Protein AF-A0A3M1JNT9-F1 (afdb_monomer)

Sequence (82 aa):
MIEALLFAAPRPLSVDELAERVPEEVDVPAVLAALAAEYEGRGINLVQSGGKWLFRTASDLAFLLRKELEEPRKLSRAAVET

Foldseek 3Di:
DLVVVQVPDPDFAALVNSCVVDPVPDPSVVVLVVQQVVCPPPQWGWDDDPRTIHIDGDPVCVVVVPPPPPPPPPPPPPPDDD

Mean predicted aligned error: 8.73 Å

pLDDT: mean 86.58, std 15.72, range [44.03, 98.12]

Radius of gyration: 18.89 Å; Cα contacts (8 Å, |Δi|>4): 70; chains: 1; bounding box: 31×51×47 Å

Secondary structure (DSSP, 8-state):
-HHHHHHH-SS-EEHHHHHTTS-TT--HHHHHHHHHHHTTTSSEEEEEETTEEEEEE-GGGHHHHGGG--------S-SS--

Structure (mmCIF, N/CA/C/O backbone):
data_AF-A0A3M1JNT9-F1
#
_entry.id   AF-A0A3M1JNT9-F1
#
loop_
_atom_site.group_PDB
_atom_site.id
_atom_site.type_symbol
_atom_site.label_atom_id
_atom_site.label_alt_id
_atom_site.label_comp_id
_atom_site.label_asym_id
_atom_site.label_entity_id
_atom_site.label_seq_id
_atom_site.pdbx_PDB_ins_code
_atom_site.Cartn_x
_atom_site.Cartn_y
_atom_site.Cartn_z
_atom_site.occupancy
_atom_site.B_iso_or_equiv
_atom_site.auth_seq_id
_atom_site.auth_comp_id
_atom_site.auth_asym_id
_atom_site.auth_atom_id
_atom_site.pdbx_PDB_model_num
ATOM 1 N N . MET A 1 1 ? 11.095 -2.251 -2.174 1.00 85.88 1 MET A N 1
ATOM 2 C CA . MET A 1 1 ? 11.348 -0.862 -2.633 1.00 85.88 1 MET A CA 1
ATOM 3 C C . MET A 1 1 ? 10.070 -0.170 -3.095 1.00 85.88 1 MET A C 1
ATOM 5 O O . MET A 1 1 ? 9.721 0.830 -2.489 1.00 85.88 1 MET A O 1
ATOM 9 N N . ILE A 1 2 ? 9.345 -0.699 -4.092 1.00 95.44 2 ILE A N 1
ATOM 10 C CA . ILE A 1 2 ? 8.057 -0.124 -4.543 1.00 95.44 2 ILE A CA 1
ATOM 11 C C . ILE A 1 2 ? 7.033 -0.040 -3.402 1.00 95.44 2 ILE A C 1
ATOM 13 O O . ILE A 1 2 ? 6.411 0.999 -3.219 1.00 95.44 2 ILE A O 1
ATOM 17 N N . GLU A 1 3 ? 6.928 -1.083 -2.576 1.00 96.62 3 GLU A N 1
ATOM 18 C CA . GLU A 1 3 ? 6.107 -1.062 -1.357 1.00 96.62 3 GLU A CA 1
ATOM 19 C C . GLU A 1 3 ? 6.447 0.120 -0.437 1.00 96.62 3 GLU A C 1
ATOM 21 O O . GLU A 1 3 ? 5.552 0.839 -0.010 1.00 96.62 3 GLU A O 1
ATOM 26 N N . ALA A 1 4 ? 7.737 0.373 -0.186 1.00 96.44 4 ALA A N 1
ATOM 27 C CA . ALA A 1 4 ? 8.177 1.479 0.662 1.00 96.44 4 ALA A CA 1
ATOM 28 C C . ALA A 1 4 ? 7.821 2.848 0.056 1.00 96.44 4 ALA A C 1
ATOM 30 O O . ALA A 1 4 ? 7.405 3.749 0.783 1.00 96.44 4 ALA A O 1
ATOM 31 N N . LEU A 1 5 ? 7.929 2.996 -1.271 1.00 96.62 5 LEU A N 1
ATOM 32 C CA . LEU A 1 5 ? 7.485 4.203 -1.976 1.00 96.62 5 LEU A CA 1
ATOM 33 C C . LEU A 1 5 ? 5.976 4.418 -1.810 1.00 96.62 5 LEU A C 1
ATOM 35 O O . LEU A 1 5 ? 5.551 5.526 -1.498 1.00 96.62 5 LEU A O 1
ATOM 39 N N . LEU A 1 6 ? 5.174 3.364 -1.975 1.00 96.88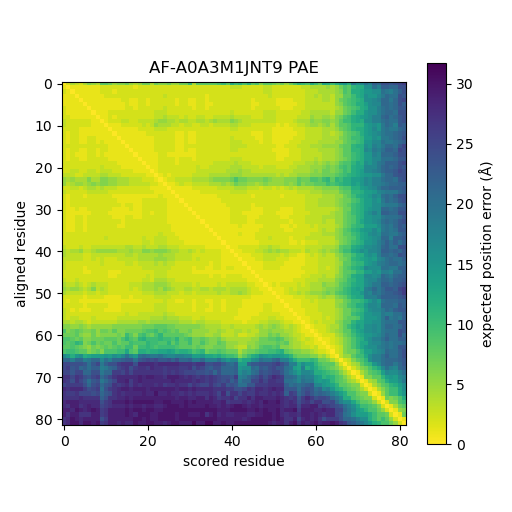 6 LEU A N 1
ATOM 40 C CA . LEU A 1 6 ? 3.719 3.413 -1.809 1.00 96.88 6 LEU A CA 1
ATOM 41 C C . LEU A 1 6 ? 3.302 3.668 -0.358 1.00 96.88 6 LEU A C 1
ATOM 43 O O . LEU A 1 6 ? 2.335 4.385 -0.123 1.00 96.88 6 LEU A O 1
ATOM 47 N N . PHE A 1 7 ? 4.029 3.105 0.606 1.00 96.44 7 PHE A N 1
ATOM 48 C CA . PHE A 1 7 ? 3.797 3.299 2.035 1.00 96.44 7 PHE A CA 1
ATOM 49 C C . PHE A 1 7 ? 4.093 4.738 2.474 1.00 96.44 7 PHE A C 1
ATOM 51 O O . PHE A 1 7 ? 3.328 5.322 3.235 1.00 96.44 7 PHE A O 1
ATOM 58 N N . ALA A 1 8 ? 5.183 5.327 1.977 1.00 95.62 8 ALA A N 1
ATOM 59 C CA . ALA A 1 8 ? 5.576 6.692 2.318 1.00 95.62 8 ALA A CA 1
ATOM 60 C C . ALA A 1 8 ? 4.790 7.770 1.546 1.00 95.62 8 ALA A C 1
ATOM 62 O O . ALA A 1 8 ? 4.821 8.944 1.921 1.00 95.62 8 ALA A O 1
ATOM 63 N N . ALA A 1 9 ? 4.114 7.410 0.451 1.00 95.00 9 ALA A N 1
ATOM 64 C CA . ALA A 1 9 ? 3.434 8.369 -0.405 1.00 95.00 9 ALA A CA 1
ATOM 65 C C . ALA A 1 9 ? 2.164 8.934 0.262 1.00 95.00 9 ALA A C 1
ATOM 67 O O . ALA A 1 9 ? 1.249 8.182 0.594 1.00 95.00 9 ALA A O 1
ATOM 68 N N . PRO A 1 10 ? 2.013 10.270 0.364 1.00 93.25 10 PRO A N 1
ATOM 69 C CA . PRO A 1 10 ? 0.800 10.879 0.918 1.00 93.25 10 PRO A CA 1
ATOM 70 C C . PRO A 1 10 ? -0.390 10.857 -0.057 1.00 93.25 10 PRO A C 1
ATOM 72 O O . PRO A 1 10 ? -1.475 11.341 0.261 1.00 93.25 10 PRO A O 1
ATOM 75 N N . ARG A 1 11 ? -0.188 10.361 -1.282 1.00 95.50 11 ARG A N 1
ATOM 76 C CA . ARG A 1 11 ? -1.163 10.375 -2.376 1.00 95.50 11 ARG A CA 1
ATOM 77 C C . ARG A 1 11 ? -0.930 9.183 -3.312 1.00 95.50 11 ARG A C 1
ATOM 79 O O . ARG A 1 11 ? 0.205 8.717 -3.391 1.00 95.50 11 ARG A O 1
ATOM 86 N N . PRO A 1 12 ? -1.961 8.721 -4.049 1.00 97.56 12 PRO A N 1
ATOM 87 C CA . PRO A 1 12 ? -1.801 7.636 -5.012 1.00 97.56 12 PRO A CA 1
ATOM 88 C C . PRO A 1 12 ? -0.700 7.930 -6.034 1.00 97.56 12 PRO A C 1
ATOM 90 O O . PRO A 1 12 ? -0.612 9.058 -6.538 1.00 97.56 12 PRO A O 1
ATOM 93 N N . LEU A 1 13 ? 0.088 6.907 -6.363 1.00 98.06 13 LEU A N 1
ATOM 94 C CA . LEU A 1 13 ? 1.168 6.973 -7.346 1.00 98.06 13 LEU A CA 1
ATOM 95 C C . LEU A 1 13 ? 0.790 6.213 -8.616 1.00 98.06 13 LEU A C 1
ATOM 97 O O . LEU A 1 13 ? 0.224 5.123 -8.561 1.00 98.06 13 LEU A O 1
ATOM 101 N N . SER A 1 14 ? 1.083 6.797 -9.770 1.00 98.00 14 SER A N 1
ATOM 102 C CA . SER A 1 14 ? 0.981 6.100 -11.054 1.00 98.00 14 SER A CA 1
ATOM 103 C C . SER A 1 14 ? 2.140 5.117 -11.263 1.00 98.00 14 SER A C 1
ATOM 105 O O . SER A 1 14 ? 3.160 5.182 -10.578 1.00 98.00 14 SER A O 1
ATOM 107 N N . VAL A 1 15 ? 1.978 4.200 -12.220 1.00 97.12 15 VAL A N 1
ATOM 108 C CA . VAL A 1 15 ? 3.049 3.273 -12.633 1.00 97.12 15 VAL A CA 1
ATOM 109 C C . VAL A 1 15 ? 4.270 4.045 -13.137 1.00 97.12 15 VAL A C 1
ATOM 111 O O . VAL A 1 15 ? 5.388 3.701 -12.778 1.00 97.12 15 VAL A O 1
ATOM 114 N N . ASP A 1 16 ? 4.040 5.115 -13.898 1.00 96.69 16 ASP A N 1
ATOM 115 C CA . ASP A 1 16 ? 5.081 5.998 -14.432 1.00 96.69 16 ASP A CA 1
ATOM 116 C C . ASP A 1 16 ? 5.876 6.683 -13.305 1.00 96.69 16 ASP A C 1
ATOM 118 O O . ASP A 1 16 ? 7.088 6.519 -13.208 1.00 96.69 16 ASP A O 1
ATOM 122 N N . GLU A 1 17 ? 5.174 7.290 -12.336 1.00 96.75 17 GLU A N 1
ATOM 123 C CA . GLU A 1 17 ? 5.790 7.874 -11.134 1.00 96.75 17 GLU A CA 1
ATOM 124 C C . GLU A 1 17 ? 6.637 6.855 -10.344 1.00 96.75 17 GLU A C 1
ATOM 126 O O . GLU A 1 17 ? 7.613 7.221 -9.684 1.00 96.75 17 GLU A O 1
ATOM 131 N N . LEU A 1 18 ? 6.241 5.582 -10.325 1.00 96.69 18 LEU A N 1
ATOM 132 C CA . LEU A 1 18 ? 7.009 4.529 -9.664 1.00 96.69 18 LEU A CA 1
ATOM 133 C C . LEU A 1 18 ? 8.231 4.125 -10.494 1.00 96.69 18 LEU A C 1
ATOM 135 O O . LEU A 1 18 ? 9.303 3.977 -9.913 1.00 96.69 18 LEU A O 1
ATOM 139 N N . ALA A 1 19 ? 8.081 3.994 -11.814 1.00 96.19 19 ALA A N 1
ATOM 140 C CA . ALA A 1 19 ? 9.153 3.652 -12.746 1.00 96.19 19 ALA A CA 1
ATOM 141 C C . ALA A 1 19 ? 10.305 4.668 -12.698 1.00 96.19 19 ALA A C 1
ATOM 143 O O . ALA A 1 19 ? 11.461 4.267 -12.644 1.00 96.19 19 ALA A O 1
ATOM 144 N N . GLU A 1 20 ? 10.007 5.966 -12.583 1.00 96.06 20 GLU A N 1
ATOM 145 C CA . GLU A 1 20 ? 11.021 7.027 -12.443 1.00 96.06 20 GLU A CA 1
ATOM 146 C C . GLU A 1 20 ? 11.887 6.911 -11.171 1.00 96.06 20 GLU A C 1
ATOM 148 O O . GLU A 1 20 ? 12.939 7.542 -11.065 1.00 96.06 20 GLU A O 1
ATOM 153 N N . ARG A 1 21 ? 11.434 6.157 -10.161 1.00 94.44 21 ARG A N 1
ATOM 154 C CA . ARG A 1 21 ? 12.066 6.067 -8.831 1.00 94.44 21 ARG A CA 1
ATOM 155 C C . ARG A 1 21 ? 12.735 4.721 -8.564 1.00 94.44 21 ARG A C 1
ATOM 157 O O . ARG A 1 21 ? 13.253 4.512 -7.466 1.00 94.44 21 ARG A O 1
ATOM 164 N N . VAL A 1 22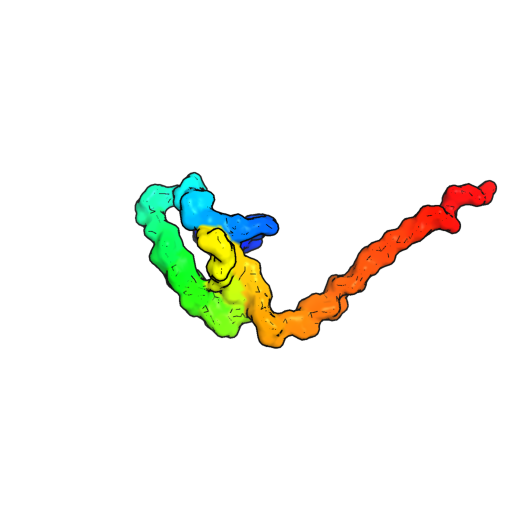 ? 12.695 3.806 -9.525 1.00 94.44 22 VAL A N 1
ATOM 165 C CA . VAL A 1 22 ? 13.274 2.463 -9.427 1.00 94.44 22 VAL A CA 1
ATOM 166 C C . VAL A 1 22 ? 14.263 2.230 -10.575 1.00 94.44 22 VAL A C 1
ATOM 168 O O . VAL A 1 22 ? 14.219 2.960 -11.560 1.00 94.44 22 VAL A O 1
ATOM 171 N N . PRO A 1 23 ? 15.175 1.245 -10.474 1.00 95.00 23 PRO A N 1
ATOM 172 C CA . PRO A 1 23 ? 16.011 0.851 -11.603 1.00 95.00 23 PRO A CA 1
ATOM 173 C C . PRO A 1 23 ? 15.170 0.456 -12.821 1.00 95.00 23 PRO A C 1
ATOM 175 O O . PRO A 1 23 ? 14.121 -0.171 -12.669 1.00 95.00 23 PRO A O 1
ATOM 178 N N . GLU A 1 24 ? 15.667 0.765 -14.019 1.00 91.06 24 GLU A N 1
ATOM 179 C CA . GLU A 1 24 ? 14.967 0.527 -15.294 1.00 91.06 24 GLU A CA 1
ATOM 180 C C . GLU A 1 24 ? 14.658 -0.957 -15.559 1.00 91.06 24 GLU A C 1
ATOM 182 O O . GLU A 1 24 ? 13.751 -1.288 -16.315 1.00 91.06 24 GLU A O 1
ATOM 187 N N . GLU A 1 25 ? 15.390 -1.866 -14.915 1.00 94.56 25 GLU A N 1
ATOM 188 C CA . GLU A 1 25 ? 15.224 -3.320 -15.034 1.00 94.56 25 GLU A CA 1
ATOM 189 C C . GLU A 1 25 ? 13.972 -3.843 -14.307 1.00 94.56 25 GLU A C 1
ATOM 191 O O . GLU A 1 25 ? 13.591 -5.005 -14.466 1.00 94.56 25 GLU A O 1
ATOM 196 N N . VAL A 1 26 ? 13.352 -3.017 -13.458 1.00 95.38 26 VAL A N 1
ATOM 197 C CA . VAL A 1 26 ? 12.213 -3.418 -12.634 1.00 95.38 26 VAL A CA 1
ATOM 198 C C . VAL A 1 26 ? 10.920 -3.344 -13.442 1.00 95.38 26 VAL A C 1
ATOM 200 O O . VAL A 1 26 ? 10.449 -2.267 -13.801 1.00 95.38 26 VAL A O 1
ATOM 203 N N . ASP A 1 27 ? 10.271 -4.493 -13.622 1.00 96.69 27 ASP A N 1
ATOM 204 C CA . ASP A 1 27 ? 8.899 -4.565 -14.130 1.00 96.69 27 ASP A CA 1
ATOM 205 C C . ASP A 1 27 ? 7.911 -4.096 -13.045 1.00 96.69 27 ASP A C 1
ATOM 207 O O . ASP A 1 27 ? 7.426 -4.867 -12.210 1.00 96.69 27 ASP A O 1
ATOM 211 N N . VAL A 1 28 ? 7.649 -2.786 -13.022 1.00 96.69 28 VAL A N 1
ATOM 212 C CA . VAL A 1 28 ? 6.751 -2.148 -12.051 1.00 96.69 28 VAL A CA 1
ATOM 213 C C . VAL A 1 28 ? 5.343 -2.765 -12.076 1.00 96.69 28 VAL A C 1
ATOM 215 O O . VAL A 1 28 ? 4.848 -3.096 -10.994 1.00 96.69 28 VAL A O 1
ATOM 218 N N . PRO A 1 29 ? 4.679 -2.963 -13.238 1.00 96.75 29 PRO A N 1
ATOM 219 C CA . PRO A 1 29 ? 3.401 -3.673 -13.297 1.00 96.75 29 PRO A CA 1
ATOM 220 C C . PRO A 1 29 ? 3.422 -5.060 -12.645 1.00 96.75 29 PRO A C 1
ATOM 222 O O . PRO A 1 29 ? 2.524 -5.366 -11.8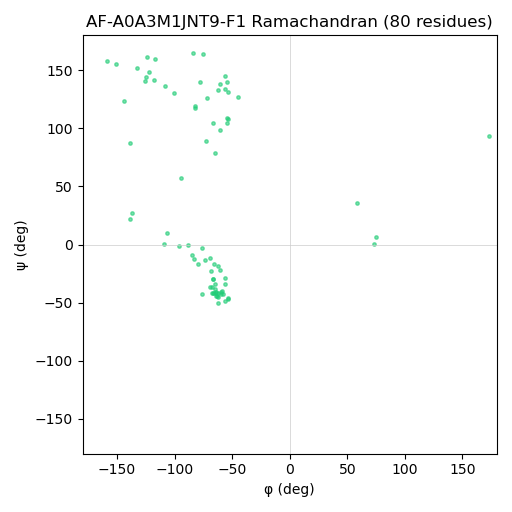56 1.00 96.75 29 PRO A O 1
ATOM 225 N N . ALA A 1 30 ? 4.440 -5.880 -12.925 1.00 97.56 30 ALA A N 1
ATOM 226 C CA . ALA A 1 30 ? 4.545 -7.217 -12.343 1.00 97.56 30 ALA A CA 1
ATOM 227 C C . ALA A 1 30 ? 4.719 -7.165 -10.819 1.00 97.56 30 ALA A C 1
ATOM 229 O O . ALA A 1 30 ? 4.065 -7.915 -10.092 1.00 97.56 30 ALA A O 1
ATOM 230 N N . VAL A 1 31 ? 5.542 -6.239 -10.316 1.00 97.50 31 VAL A N 1
ATOM 231 C CA . VAL A 1 31 ? 5.734 -6.055 -8.871 1.00 97.50 31 VAL A CA 1
ATOM 232 C C . VAL A 1 31 ? 4.451 -5.570 -8.195 1.00 97.50 31 VAL A C 1
ATOM 234 O O . VAL A 1 31 ? 4.106 -6.065 -7.126 1.00 97.50 31 VAL A O 1
ATOM 237 N N . LEU A 1 32 ? 3.714 -4.641 -8.807 1.00 97.75 32 LEU A N 1
ATOM 238 C CA . LEU A 1 32 ? 2.431 -4.169 -8.276 1.00 97.75 32 LEU A CA 1
ATOM 239 C C . LEU A 1 32 ? 1.398 -5.295 -8.195 1.00 97.75 32 LEU A C 1
ATOM 241 O O . LEU A 1 32 ? 0.697 -5.395 -7.190 1.00 97.75 32 LEU A O 1
ATOM 245 N N . ALA A 1 33 ? 1.327 -6.159 -9.210 1.00 97.31 33 ALA A N 1
ATOM 246 C CA . ALA A 1 33 ? 0.440 -7.319 -9.200 1.00 97.31 33 ALA A CA 1
ATOM 247 C C . ALA A 1 33 ? 0.817 -8.320 -8.095 1.00 97.31 33 ALA A C 1
ATOM 249 O O . ALA A 1 33 ? -0.056 -8.787 -7.362 1.00 97.31 33 ALA A O 1
ATOM 250 N N . ALA A 1 34 ? 2.113 -8.605 -7.930 1.00 97.62 34 ALA A N 1
ATOM 251 C CA . ALA A 1 34 ? 2.605 -9.489 -6.877 1.00 97.62 34 ALA A CA 1
ATOM 252 C C . ALA A 1 34 ? 2.315 -8.929 -5.475 1.00 97.62 34 ALA A C 1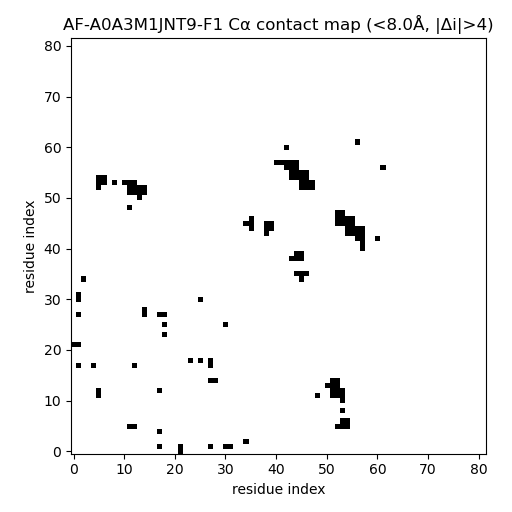
ATOM 254 O O . ALA A 1 34 ? 1.815 -9.652 -4.615 1.00 97.62 34 ALA A O 1
ATOM 255 N N . LEU A 1 35 ? 2.554 -7.631 -5.261 1.00 97.25 35 LEU A N 1
ATOM 256 C CA . LEU A 1 35 ? 2.238 -6.958 -4.000 1.00 97.25 35 LEU A CA 1
ATOM 257 C C . LEU A 1 35 ? 0.732 -6.944 -3.729 1.00 97.25 35 LEU A C 1
ATOM 259 O O . LEU A 1 35 ? 0.313 -7.182 -2.601 1.00 97.25 35 LEU A O 1
ATOM 263 N N . ALA A 1 36 ? -0.101 -6.700 -4.742 1.00 96.75 36 ALA A N 1
ATOM 264 C CA . ALA A 1 36 ? -1.550 -6.731 -4.574 1.00 96.75 36 ALA A CA 1
ATOM 265 C C . ALA A 1 36 ? -2.033 -8.104 -4.087 1.00 96.75 36 ALA A C 1
ATOM 267 O O . ALA A 1 36 ? -2.828 -8.163 -3.151 1.00 96.75 36 ALA A O 1
ATOM 268 N N . ALA A 1 37 ? -1.494 -9.188 -4.654 1.00 96.94 37 ALA A N 1
ATOM 269 C CA . ALA A 1 37 ? -1.789 -10.547 -4.212 1.00 96.94 37 ALA A CA 1
ATOM 270 C C . ALA A 1 37 ? -1.246 -10.840 -2.801 1.00 96.94 37 ALA A C 1
ATOM 272 O O . ALA A 1 37 ? -1.941 -11.429 -1.980 1.00 96.94 37 ALA A O 1
ATOM 273 N N . GLU A 1 38 ? -0.026 -10.403 -2.478 1.00 96.88 38 GLU A N 1
ATOM 274 C CA . GLU A 1 38 ? 0.576 -10.631 -1.157 1.00 96.88 38 GLU A CA 1
ATOM 275 C C . GLU A 1 38 ? -0.179 -9.919 -0.024 1.00 96.88 38 GLU A C 1
ATOM 277 O O . GLU A 1 38 ? -0.254 -10.423 1.104 1.00 96.88 38 GLU A O 1
ATOM 282 N N . TYR A 1 39 ? -0.736 -8.746 -0.322 1.00 96.25 39 TYR A N 1
ATOM 283 C CA . TYR A 1 39 ? -1.533 -7.954 0.607 1.00 96.25 39 TYR A CA 1
ATOM 284 C C . TYR A 1 39 ? -3.023 -8.308 0.596 1.00 96.25 39 TYR A C 1
ATOM 286 O O . TYR A 1 39 ? -3.784 -7.728 1.377 1.00 96.25 39 TYR A O 1
ATOM 294 N N . GLU A 1 40 ? -3.457 -9.257 -0.231 1.00 93.56 40 GLU A N 1
ATOM 295 C CA . GLU A 1 40 ? -4.827 -9.758 -0.205 1.00 93.56 40 GLU A CA 1
ATOM 296 C C . GLU A 1 40 ? -5.126 -10.420 1.153 1.00 93.56 40 GLU A C 1
ATOM 298 O O . GLU A 1 40 ? -4.316 -11.161 1.709 1.00 93.56 40 GLU A O 1
ATOM 303 N N . GLY A 1 41 ? -6.276 -10.090 1.749 1.00 90.81 41 GLY A N 1
ATOM 304 C CA . GLY A 1 41 ? -6.688 -10.624 3.054 1.00 90.81 41 GLY A CA 1
ATOM 305 C C . GLY A 1 41 ? -5.933 -10.067 4.271 1.00 90.81 41 GLY A C 1
ATOM 306 O O . GLY A 1 41 ? -6.235 -10.449 5.401 1.00 90.81 41 GLY A O 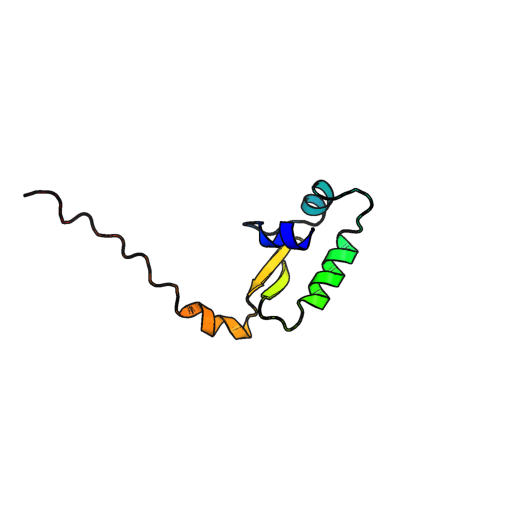1
ATOM 307 N N . ARG A 1 42 ? -4.974 -9.151 4.082 1.00 94.62 42 ARG A N 1
ATOM 308 C CA . ARG A 1 42 ? -4.325 -8.424 5.185 1.00 94.62 42 ARG A CA 1
ATOM 309 C C . ARG A 1 42 ? -5.149 -7.208 5.605 1.00 94.62 42 ARG A C 1
ATOM 311 O O . ARG A 1 42 ? -5.995 -6.726 4.860 1.00 94.62 42 ARG A O 1
ATOM 318 N N . GLY A 1 43 ? -4.846 -6.659 6.784 1.00 94.50 43 GLY A N 1
ATOM 319 C CA . GLY A 1 43 ? -5.533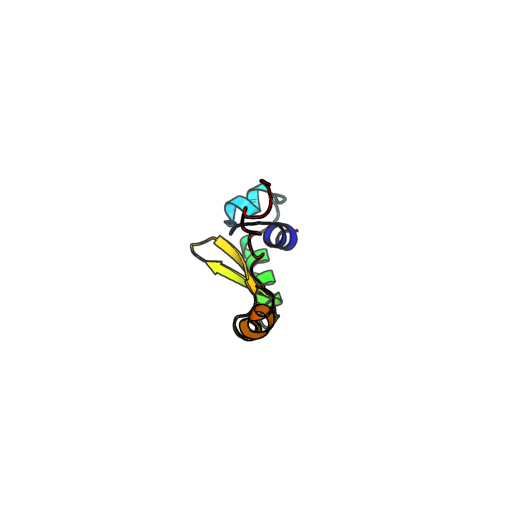 -5.471 7.308 1.00 94.50 43 GLY A CA 1
ATOM 320 C C . GLY A 1 43 ? -5.250 -4.161 6.561 1.00 94.50 43 GLY A C 1
ATOM 321 O O . GLY A 1 43 ? -5.949 -3.168 6.766 1.00 94.50 43 GLY A O 1
ATOM 322 N N . ILE A 1 44 ? -4.254 -4.161 5.676 1.00 95.31 44 ILE A N 1
ATOM 323 C CA . ILE A 1 44 ? -4.045 -3.140 4.650 1.00 95.31 44 ILE A CA 1
ATOM 324 C C . ILE A 1 44 ? -3.961 -3.837 3.296 1.00 95.31 44 ILE A C 1
ATOM 326 O O . ILE A 1 44 ? -3.356 -4.902 3.192 1.00 95.31 44 ILE A O 1
ATOM 330 N N . ASN A 1 45 ? -4.549 -3.240 2.266 1.00 95.94 45 ASN A N 1
ATOM 331 C CA . ASN A 1 45 ? -4.537 -3.779 0.912 1.00 95.94 45 ASN A CA 1
ATOM 332 C C . ASN A 1 45 ? -3.974 -2.741 -0.054 1.00 95.94 45 ASN A C 1
ATOM 334 O O . ASN A 1 45 ? -4.211 -1.536 0.092 1.00 95.94 45 ASN A O 1
ATOM 338 N N . LEU A 1 46 ? -3.238 -3.217 -1.052 1.00 97.25 46 LEU A N 1
ATOM 339 C CA . LEU A 1 46 ? -2.812 -2.402 -2.177 1.00 97.25 46 LEU A CA 1
ATOM 340 C C . LEU A 1 46 ? -3.962 -2.336 -3.190 1.00 97.25 46 LEU A C 1
ATOM 342 O O . LEU A 1 46 ? -4.398 -3.363 -3.700 1.00 97.25 46 LEU A O 1
ATOM 346 N N . VAL A 1 47 ? -4.465 -1.133 -3.471 1.00 95.69 47 VAL A N 1
ATOM 347 C CA . VAL A 1 47 ? -5.624 -0.933 -4.352 1.00 95.69 47 VAL A CA 1
ATOM 348 C C . VAL A 1 47 ? -5.287 -0.019 -5.520 1.00 95.69 47 VAL A C 1
ATOM 350 O O . VAL A 1 47 ? -4.499 0.920 -5.383 1.00 95.69 47 VAL A O 1
ATOM 353 N N . GLN A 1 48 ? -5.941 -0.259 -6.657 1.00 96.19 48 GLN A N 1
ATOM 354 C CA . GLN A 1 48 ? -5.870 0.612 -7.823 1.00 96.19 48 GLN A CA 1
ATOM 355 C C . GLN A 1 48 ? -7.115 1.506 -7.905 1.00 96.19 48 GLN A C 1
ATOM 357 O O . GLN A 1 48 ? -8.248 1.035 -7.827 1.00 96.19 48 GLN A O 1
ATOM 362 N N . SER A 1 49 ? -6.921 2.811 -8.080 1.00 93.44 49 SER A N 1
ATOM 363 C CA . SER A 1 49 ? -7.992 3.795 -8.247 1.00 93.44 49 SER A CA 1
ATOM 364 C C . SER A 1 49 ? -7.561 4.868 -9.245 1.00 93.44 49 SER A C 1
ATOM 366 O O . SER A 1 49 ? -6.512 5.489 -9.082 1.00 93.44 49 SER A O 1
ATOM 368 N N . GLY A 1 50 ? -8.340 5.057 -10.315 1.00 93.50 50 GLY A N 1
ATOM 369 C CA . GLY A 1 50 ? -8.029 6.039 -11.363 1.00 93.50 50 GLY A CA 1
ATOM 370 C C . GLY A 1 50 ? -6.669 5.819 -12.039 1.00 93.50 50 GLY A C 1
ATOM 371 O O . GLY A 1 50 ? -5.970 6.786 -12.328 1.00 93.50 50 GLY A O 1
ATOM 372 N N . GLY A 1 51 ? -6.252 4.560 -12.220 1.00 93.50 51 GLY A N 1
ATOM 373 C CA . GLY A 1 51 ? -4.946 4.211 -12.800 1.00 93.50 51 GLY A CA 1
ATOM 374 C C . GLY A 1 51 ? -3.746 4.410 -11.864 1.00 93.50 51 GLY A C 1
ATOM 375 O O . GLY A 1 51 ? -2.606 4.235 -12.288 1.00 93.50 51 GLY A O 1
ATOM 376 N N . LYS A 1 52 ? -3.983 4.752 -10.593 1.00 97.50 52 LYS A N 1
ATOM 377 C CA . LYS A 1 52 ? -2.950 4.937 -9.568 1.00 97.50 52 LYS A CA 1
ATOM 378 C C . LYS A 1 52 ? -3.095 3.928 -8.440 1.00 97.50 52 LYS A C 1
ATOM 380 O O . LYS A 1 52 ? -4.172 3.379 -8.232 1.00 97.50 52 LYS A O 1
ATOM 385 N N . TRP A 1 53 ? -2.018 3.734 -7.700 1.00 98.12 53 TRP A N 1
ATOM 386 C CA . TRP A 1 53 ? -1.875 2.734 -6.656 1.00 98.12 53 TRP A CA 1
ATOM 387 C C . TRP A 1 53 ? -1.625 3.388 -5.299 1.00 98.12 53 TRP A C 1
ATOM 389 O O . TRP A 1 53 ? -0.934 4.405 -5.206 1.00 98.12 53 TRP A O 1
ATOM 399 N N . LEU A 1 54 ? -2.214 2.817 -4.250 1.00 97.69 54 LEU A N 1
ATOM 400 C CA . LEU A 1 54 ? -1.998 3.210 -2.858 1.00 97.69 54 LEU A CA 1
ATOM 401 C C . LEU A 1 54 ? -2.385 2.083 -1.901 1.00 97.69 54 LEU A C 1
ATOM 403 O O . LEU A 1 54 ? -3.236 1.252 -2.225 1.00 97.69 54 LEU A O 1
ATOM 407 N N . PHE A 1 55 ? -1.838 2.124 -0.689 1.00 96.44 55 PHE A N 1
ATOM 408 C CA . PHE A 1 55 ? -2.353 1.321 0.411 1.00 96.44 55 PHE A CA 1
ATOM 409 C C . PHE A 1 55 ? -3.622 1.937 1.003 1.00 96.44 55 PHE A C 1
ATOM 411 O O . PHE A 1 55 ? -3.727 3.153 1.182 1.00 96.44 55 PHE A O 1
ATOM 418 N N . ARG A 1 56 ? -4.590 1.084 1.337 1.00 93.50 56 ARG A N 1
ATOM 419 C CA . ARG A 1 56 ? -5.758 1.437 2.149 1.00 93.50 56 ARG A CA 1
ATOM 420 C C . ARG A 1 56 ? -5.976 0.402 3.236 1.00 93.50 56 ARG A C 1
ATOM 422 O O . ARG A 1 56 ? -5.653 -0.766 3.053 1.00 93.50 56 ARG A O 1
ATOM 429 N N . THR A 1 57 ? -6.561 0.828 4.350 1.00 93.25 57 THR A N 1
ATOM 430 C CA . THR A 1 57 ? -7.067 -0.107 5.356 1.00 93.25 57 THR A CA 1
ATOM 431 C C . THR A 1 57 ? -8.139 -0.997 4.740 1.00 93.25 57 THR A C 1
ATOM 433 O O . THR A 1 57 ? -9.007 -0.511 4.006 1.00 93.25 57 THR A O 1
ATOM 436 N N . ALA A 1 58 ? -8.089 -2.282 5.073 1.00 91.88 58 ALA A N 1
ATOM 437 C CA . ALA A 1 58 ? -9.126 -3.237 4.737 1.00 91.88 58 ALA A CA 1
ATOM 438 C C . ALA A 1 58 ? -10.484 -2.757 5.282 1.00 91.88 58 ALA A C 1
ATOM 440 O O . ALA A 1 58 ? -10.600 -2.270 6.413 1.00 91.88 58 ALA A O 1
ATOM 441 N N . SER A 1 59 ? -11.516 -2.823 4.439 1.00 85.12 59 SER A N 1
ATOM 442 C CA . SER A 1 59 ? -12.818 -2.200 4.729 1.00 85.12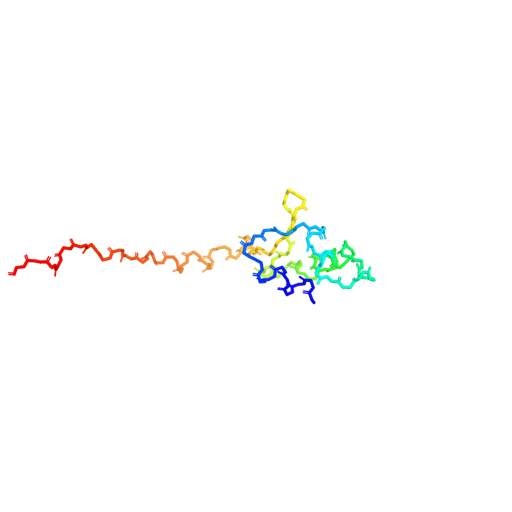 59 SER A CA 1
ATOM 443 C C . SER A 1 59 ? -13.537 -2.856 5.909 1.00 85.12 59 SER A C 1
ATOM 445 O O . SER A 1 59 ? -14.267 -2.191 6.644 1.00 85.12 59 SER A O 1
ATOM 447 N N . ASP A 1 60 ? -13.297 -4.145 6.119 1.00 87.44 60 ASP A N 1
ATOM 448 C CA . ASP A 1 60 ? -13.785 -4.941 7.240 1.00 87.44 60 ASP A CA 1
ATOM 449 C C . ASP A 1 60 ? -13.156 -4.532 8.578 1.00 87.44 60 ASP A C 1
ATOM 451 O O . ASP A 1 60 ? -13.791 -4.713 9.609 1.00 87.44 60 ASP A O 1
ATOM 455 N N . LEU A 1 61 ? -11.978 -3.898 8.581 1.00 85.19 61 LEU A N 1
ATOM 456 C CA . LEU A 1 61 ? -11.314 -3.394 9.792 1.00 85.19 61 LEU A CA 1
ATOM 457 C C . LEU A 1 61 ? -11.586 -1.911 10.069 1.00 85.19 61 LEU A C 1
ATOM 459 O O . LEU A 1 61 ? -11.142 -1.375 11.087 1.00 85.19 61 LEU A O 1
ATOM 463 N N . ALA A 1 62 ? -12.350 -1.233 9.209 1.00 80.56 62 ALA A N 1
ATOM 464 C CA . ALA A 1 62 ? -12.636 0.194 9.353 1.00 80.56 62 ALA A CA 1
ATOM 465 C C . ALA A 1 62 ? -13.276 0.544 10.710 1.00 80.56 62 ALA A C 1
ATOM 467 O O . ALA A 1 62 ? -13.087 1.648 11.213 1.00 80.56 62 ALA A O 1
ATOM 468 N N . PHE A 1 63 ? -14.014 -0.384 11.332 1.00 81.38 63 PHE A N 1
ATOM 469 C CA . PHE A 1 63 ? -14.626 -0.170 12.646 1.00 81.38 63 PHE A CA 1
ATOM 470 C C . PHE A 1 63 ? -13.603 -0.023 13.784 1.00 81.38 63 PHE A C 1
ATOM 472 O O . PHE A 1 63 ? -13.885 0.708 14.732 1.00 81.38 63 PHE A O 1
ATOM 479 N N . LEU A 1 64 ? -12.430 -0.662 13.685 1.00 83.25 64 LEU A N 1
ATOM 480 C CA . LEU A 1 64 ? -11.368 -0.565 14.692 1.00 83.25 64 LEU A CA 1
ATOM 481 C C . LEU A 1 64 ? -10.734 0.830 14.700 1.00 83.25 64 LEU A C 1
ATOM 483 O O . LEU A 1 64 ? -10.432 1.364 15.761 1.00 83.25 64 LEU A O 1
ATOM 487 N N . LEU A 1 65 ? -10.600 1.445 13.522 1.00 77.44 65 LEU A N 1
ATOM 488 C CA . LEU A 1 65 ? -9.943 2.746 13.354 1.00 77.44 65 LEU A CA 1
ATOM 489 C C . LEU A 1 65 ? -10.856 3.948 13.634 1.00 77.44 65 LEU A C 1
ATOM 491 O O . LEU A 1 65 ? -10.379 5.070 13.768 1.00 77.44 65 LEU A O 1
ATOM 495 N N . ARG A 1 66 ? -12.175 3.745 13.752 1.00 68.25 66 ARG A N 1
ATOM 496 C CA . ARG A 1 66 ? -13.130 4.834 14.042 1.00 68.25 66 ARG A CA 1
ATOM 497 C C . ARG A 1 66 ? -12.950 5.458 15.429 1.00 68.25 66 ARG A C 1
ATOM 499 O O . ARG A 1 66 ? -13.477 6.540 15.658 1.00 68.25 66 ARG A O 1
ATOM 506 N N . LYS A 1 67 ? -12.247 4.792 16.351 1.00 59.47 67 LYS A N 1
ATOM 507 C CA . LYS A 1 67 ? -12.154 5.213 17.756 1.00 59.47 67 LYS A CA 1
ATOM 508 C C . LYS A 1 67 ? -11.064 6.263 18.035 1.00 59.47 67 LYS A C 1
ATOM 510 O O . LYS A 1 67 ? -11.060 6.819 19.122 1.00 59.47 67 LYS A O 1
ATOM 515 N N . GLU A 1 68 ? -10.194 6.566 17.069 1.00 55.56 68 GLU A N 1
ATOM 516 C CA . GLU A 1 68 ? -9.025 7.456 17.245 1.00 55.56 68 GLU A CA 1
ATOM 517 C C . GLU A 1 68 ? -9.155 8.842 16.587 1.00 55.56 68 GLU A C 1
ATOM 519 O O . GLU A 1 68 ? -8.197 9.609 16.548 1.00 55.56 68 GLU A O 1
ATOM 524 N N . LEU A 1 69 ? -10.343 9.214 16.106 1.00 57.44 69 LEU A N 1
ATOM 525 C CA . LEU A 1 69 ? -10.633 10.595 15.708 1.00 57.44 69 LEU A CA 1
ATOM 526 C C . LEU A 1 69 ? -11.295 11.344 16.871 1.00 57.44 69 LEU A C 1
ATOM 528 O O . LEU A 1 69 ? -12.402 11.860 16.738 1.00 57.44 69 LEU A O 1
ATOM 532 N N . GLU A 1 70 ? -10.636 11.401 18.031 1.00 55.09 70 GLU A N 1
ATOM 533 C CA . GLU A 1 70 ? -10.919 12.494 18.961 1.00 55.09 70 GLU A CA 1
ATOM 534 C C . GLU A 1 70 ? -10.426 13.771 18.283 1.00 55.09 70 GLU A C 1
ATOM 536 O O . GLU A 1 70 ? -9.225 14.001 18.134 1.00 55.09 70 GLU A O 1
ATOM 541 N N . GLU A 1 71 ? -11.376 14.561 17.781 1.00 60.62 71 GLU A N 1
ATOM 542 C CA . GLU A 1 71 ? -11.118 15.876 17.212 1.00 60.62 71 GLU A CA 1
ATOM 543 C C . GLU A 1 71 ? -10.158 16.630 18.142 1.00 60.62 71 GLU A C 1
ATOM 545 O O . GLU A 1 71 ? -10.458 16.747 19.338 1.00 60.62 71 GLU A O 1
ATOM 550 N N . PRO A 1 72 ? -9.024 17.173 17.653 1.00 58.19 72 PRO A N 1
ATOM 551 C CA . PRO A 1 72 ? -8.271 18.120 18.450 1.00 58.19 72 PRO A CA 1
ATOM 552 C C . PRO A 1 72 ? -9.219 19.289 18.692 1.00 58.19 72 PRO A C 1
ATOM 554 O O . PRO A 1 72 ? -9.433 20.117 17.802 1.00 58.19 72 PRO A O 1
ATOM 557 N N . ARG A 1 73 ? -9.858 19.319 19.871 1.00 59.09 73 ARG A N 1
ATOM 558 C CA . ARG A 1 73 ? -10.719 20.422 20.280 1.00 59.09 73 ARG A CA 1
ATOM 559 C C . ARG A 1 73 ? -9.866 21.663 20.124 1.00 59.09 73 ARG A C 1
ATOM 561 O O . ARG A 1 73 ? -8.912 21.858 20.874 1.00 59.09 73 ARG A O 1
ATOM 568 N N . LYS A 1 74 ? -10.177 22.476 19.110 1.00 58.25 74 LYS A N 1
ATOM 569 C CA . LYS A 1 74 ? -9.592 23.802 18.966 1.00 58.25 74 LYS A CA 1
ATOM 570 C C . LYS A 1 74 ? -9.880 24.490 20.289 1.00 58.25 74 LYS A C 1
ATOM 572 O O . LYS A 1 74 ? -11.041 24.753 20.593 1.00 58.25 74 LYS A O 1
ATOM 577 N N . LEU A 1 75 ? -8.848 24.698 21.104 1.00 59.22 75 LEU A N 1
ATOM 578 C CA . LEU A 1 75 ? -8.945 25.552 22.275 1.00 59.22 75 LEU A CA 1
ATOM 579 C C . LEU A 1 75 ? -9.454 26.896 21.753 1.00 59.22 75 LEU A C 1
ATOM 581 O O . LEU A 1 75 ? -8.735 27.608 21.049 1.00 59.22 75 LEU A O 1
ATOM 585 N N . SER A 1 76 ? -10.735 27.183 21.993 1.00 60.84 76 SER A N 1
ATOM 586 C CA . SER A 1 76 ? -11.327 28.471 21.663 1.00 60.84 76 SER A CA 1
ATOM 587 C C . SER A 1 76 ? -10.478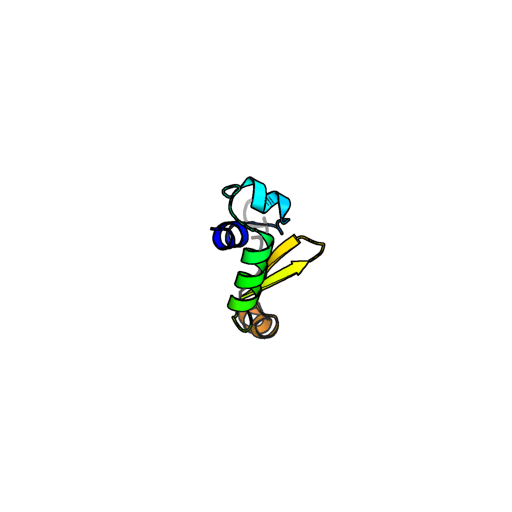 29.556 22.314 1.00 60.84 76 SER A C 1
ATOM 589 O O . SER A 1 76 ? -10.153 29.470 23.499 1.00 60.84 76 SER A O 1
ATOM 591 N N . ARG A 1 77 ? -10.120 30.581 21.536 1.00 58.53 77 ARG A N 1
ATOM 592 C CA . ARG A 1 77 ? -9.519 31.827 22.028 1.00 58.53 77 ARG A CA 1
ATOM 593 C C . ARG A 1 77 ? -10.533 32.561 22.916 1.00 58.53 77 ARG A C 1
ATOM 595 O O . ARG A 1 77 ? -11.197 33.480 22.459 1.00 58.53 77 ARG A O 1
ATOM 602 N N . ALA A 1 78 ? -10.690 32.119 24.157 1.00 59.88 78 ALA A N 1
ATOM 603 C CA . ALA A 1 78 ? -11.542 32.760 25.158 1.00 59.88 78 ALA A CA 1
ATOM 604 C C . ALA A 1 78 ? -10.864 32.817 26.539 1.00 59.88 78 ALA A C 1
ATOM 606 O O . ALA A 1 78 ? -11.539 32.805 27.560 1.00 59.88 78 ALA A O 1
ATOM 607 N N . ALA A 1 79 ? -9.528 32.840 26.582 1.00 57.53 79 ALA A N 1
ATOM 608 C CA . ALA A 1 79 ? -8.771 32.844 27.838 1.00 57.53 79 ALA A CA 1
ATOM 609 C C . ALA A 1 79 ? -7.564 33.798 27.842 1.00 57.53 79 ALA A C 1
ATOM 611 O O . ALA A 1 79 ? -6.638 33.603 28.622 1.00 57.53 79 ALA A O 1
ATOM 612 N N . VAL A 1 80 ? -7.547 34.818 26.981 1.00 54.50 80 VAL A N 1
ATOM 613 C CA . VAL A 1 80 ? -6.563 35.906 27.079 1.00 54.50 80 VAL A CA 1
ATOM 614 C C . VAL A 1 80 ? -7.287 37.214 26.793 1.00 54.50 80 VAL A C 1
ATOM 616 O O . VAL A 1 80 ? -7.424 37.578 25.635 1.00 54.50 80 VAL A O 1
ATOM 619 N N . GLU A 1 81 ? -7.853 37.813 27.842 1.00 46.72 81 GLU A N 1
ATOM 620 C CA . GLU A 1 81 ? -7.834 39.257 28.143 1.00 46.72 81 GLU A CA 1
ATOM 621 C C . GLU A 1 81 ? -8.761 39.533 29.348 1.00 46.72 81 GLU A C 1
ATOM 623 O O . GLU A 1 81 ? -9.977 39.678 29.238 1.00 46.72 81 GLU A O 1
ATOM 628 N N . THR A 1 82 ? -8.164 39.544 30.537 1.00 44.03 82 THR A N 1
ATOM 629 C CA . THR A 1 82 ? -8.522 40.370 31.701 1.00 44.03 82 THR A CA 1
ATOM 630 C C . THR A 1 82 ? -7.196 40.795 32.308 1.00 44.03 82 THR A C 1
ATOM 632 O O . THR A 1 82 ? -7.056 41.993 32.620 1.00 44.03 82 THR A O 1
#

Solvent-accessible surface area (backbone atoms only — not comparable to full-atom values): 5270 Å² total; per-residue (Å²): 108,71,65,57,53,42,70,70,43,96,59,68,41,38,66,66,66,49,50,79,74,47,67,89,88,59,60,57,70,61,51,51,54,51,48,30,60,71,23,55,95,42,73,46,28,55,45,79,56,96,79,17,38,35,70,41,71,28,78,88,55,48,74,73,64,65,76,74,71,71,70,82,74,74,78,70,96,80,82,86,90,134

Nearest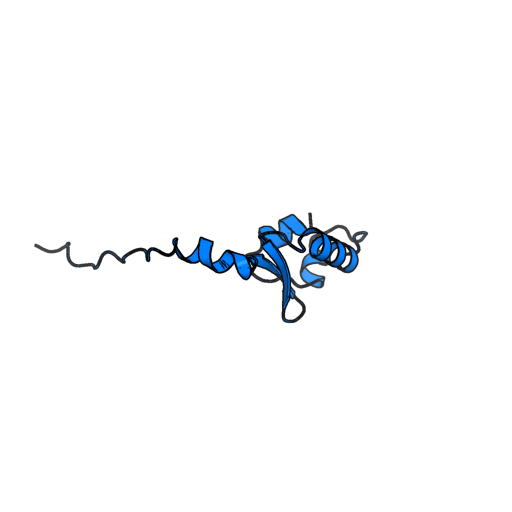 PDB structures (foldseek):
  1ku9-assembly1_B  TM=5.091E-01  e=1.020E-02  Methanocaldococcus jannaschii
  4y66-assembly3_F  TM=5.333E-01  e=3.311E-01  Giardia duodenalis
  8gxq-assembly1_EB  TM=4.740E-01  e=4.946E-01  Homo sapiens
  5tgm-assembly1_c0  TM=4.687E-01  e=1.181E+00  Saccharomyces cerevisiae
  4gyi-assembly1_A  TM=4.476E-01  e=7.690E+00  Thermochaetoides thermophila DSM 1495